Protein AF-A0A521FJA9-F1 (afdb_monomer_lite)

Organism: NCBI:txid1214077

pLDDT: mean 92.36, std 6.47, range [63.34, 98.56]

Sequence (151 aa):
MKNILELNAEDARSYFLKQESYSSIDLPYYFNFQNLLEEVSKILSGHRLSDFRQETPRDFEHVNYQLVSNKDGKYAWRPFQLINPAIYVSLINNITKEKNWNLIKNRFEEFQKESRIECHSLPVLSESEKRSDKSAQILNWWQRVEQRSIV

Radius of gyration: 18.09 Å; chains: 1; bounding box: 44×40×54 Å

Secondary structure (DSSP, 8-state):
--BGGGS-HHHHHHHHTSHHHH--S---TT---HHHHHHHHHHTTTS-GGGG-SS-GGGSTT-SEEEEEESSSSS-EEEEEEPPHHHHHHHHHHHTSHHHHHHHHHHHHHHTT-TT-----SPBPPSSTTS-HHHHHHHHHIIIIIHHHH-

Foldseek 3Di:
DDFLLPDALVVNLVVCLAPCNQDVDPDPPPDDCNVVLVVLLVVCVVHAPVVVDPDDCVVDPCQWPWDWDDDDPDPDIDIDTGHNSNVSNNVSVVCSDRVNSVVVSVVVVVVVVPVVDDDLQTQDDDPDPVDHSVRVSVVSCCVVPVVVVVD

Structure (mmCIF, N/CA/C/O backbone):
data_AF-A0A521FJA9-F1
#
_entry.id   AF-A0A521FJA9-F1
#
loop_
_atom_site.group_PDB
_atom_site.id
_atom_site.type_symbol
_atom_site.label_atom_id
_atom_site.label_alt_id
_atom_site.label_comp_id
_atom_site.label_asym_id
_atom_site.label_entity_id
_atom_site.label_seq_id
_atom_site.pdbx_PDB_ins_code
_atom_site.Cartn_x
_atom_site.Cartn_y
_atom_site.Cartn_z
_atom_site.occupancy
_atom_site.B_iso_or_equiv
_atom_site.auth_seq_id
_atom_site.auth_comp_id
_atom_site.auth_asym_id
_atom_site.auth_atom_id
_atom_site.pdbx_PDB_model_num
ATOM 1 N N . MET A 1 1 ? -6.891 8.332 15.920 1.00 81.31 1 MET A N 1
ATOM 2 C CA . MET A 1 1 ? -5.951 7.748 14.955 1.00 81.31 1 MET A CA 1
ATOM 3 C C . MET A 1 1 ? -6.559 7.909 13.592 1.00 81.31 1 MET A C 1
ATOM 5 O O . MET A 1 1 ? -7.535 7.229 13.286 1.00 81.31 1 MET A O 1
ATOM 9 N N . LYS A 1 2 ? -6.004 8.852 12.838 1.00 89.75 2 LYS A N 1
ATOM 10 C CA . LYS A 1 2 ? -6.348 9.067 11.439 1.00 89.75 2 LYS A CA 1
ATOM 11 C C . LYS A 1 2 ? -6.062 7.807 10.618 1.00 89.75 2 LYS A C 1
ATOM 13 O O . LYS A 1 2 ? -4.992 7.212 10.754 1.00 89.75 2 LYS A O 1
ATOM 18 N N . ASN A 1 3 ? -7.003 7.395 9.776 1.00 94.19 3 ASN A N 1
ATOM 19 C CA . ASN A 1 3 ? -6.835 6.245 8.884 1.00 94.19 3 ASN A CA 1
ATOM 20 C C . ASN A 1 3 ? -6.828 6.653 7.403 1.00 94.19 3 ASN A C 1
ATOM 22 O O . ASN A 1 3 ? -7.137 7.790 7.049 1.00 94.19 3 ASN A O 1
ATOM 26 N N . ILE A 1 4 ? -6.473 5.706 6.534 1.00 96.19 4 ILE A N 1
ATOM 27 C CA . ILE A 1 4 ? -6.305 5.939 5.096 1.00 96.19 4 ILE A CA 1
ATOM 28 C C . ILE A 1 4 ? -7.538 6.538 4.405 1.00 96.19 4 ILE A C 1
ATOM 30 O O . ILE A 1 4 ? -7.383 7.326 3.478 1.00 96.19 4 ILE A O 1
ATOM 34 N N . LEU A 1 5 ? -8.756 6.222 4.858 1.00 96.38 5 LEU A N 1
ATOM 35 C CA . LEU A 1 5 ? -10.000 6.695 4.237 1.00 96.38 5 LEU A CA 1
ATOM 36 C C . LEU A 1 5 ? -10.257 8.190 4.477 1.00 96.38 5 LEU A C 1
ATOM 38 O O . LEU A 1 5 ? -11.033 8.801 3.746 1.00 96.38 5 LEU A O 1
ATOM 42 N N . GLU A 1 6 ? -9.584 8.788 5.462 1.00 95.75 6 GLU A N 1
ATOM 43 C CA . GLU A 1 6 ? -9.655 10.224 5.756 1.00 95.75 6 GLU A CA 1
ATOM 44 C C . GLU A 1 6 ? -8.787 11.066 4.803 1.00 95.75 6 GLU A C 1
ATOM 46 O O . GLU A 1 6 ? -8.772 12.294 4.893 1.00 95.75 6 GLU A O 1
ATOM 51 N N . LEU A 1 7 ? -8.033 10.427 3.903 1.00 96.81 7 LEU A N 1
ATOM 52 C CA . LEU A 1 7 ? -7.209 11.104 2.907 1.00 96.81 7 LEU A CA 1
ATOM 53 C C . LEU A 1 7 ? -7.988 11.386 1.619 1.00 96.81 7 LEU A C 1
ATOM 55 O O . LEU A 1 7 ? -8.853 10.613 1.186 1.00 96.81 7 LEU A O 1
ATOM 59 N N . ASN A 1 8 ? -7.638 12.490 0.957 1.00 97.62 8 ASN A N 1
ATOM 60 C CA . ASN A 1 8 ? -8.023 12.691 -0.436 1.00 97.62 8 ASN A CA 1
ATOM 61 C C . ASN A 1 8 ? -7.237 11.721 -1.345 1.00 97.62 8 ASN A C 1
ATOM 63 O O . ASN A 1 8 ? -6.354 10.988 -0.898 1.00 97.62 8 ASN A O 1
ATOM 67 N N . ALA A 1 9 ? -7.591 11.681 -2.627 1.00 98.06 9 ALA A N 1
ATOM 68 C CA . ALA A 1 9 ? -7.011 10.721 -3.559 1.00 98.06 9 ALA A CA 1
ATOM 69 C C . ALA A 1 9 ? -5.493 10.918 -3.761 1.00 98.06 9 ALA A C 1
ATOM 71 O O . ALA A 1 9 ? -4.759 9.939 -3.889 1.00 98.06 9 ALA A O 1
ATOM 72 N N . GLU A 1 10 ? -5.013 12.162 -3.749 1.00 97.69 10 GLU A N 1
ATOM 73 C CA . GLU A 1 10 ? -3.594 12.492 -3.904 1.00 97.69 10 GLU A CA 1
ATOM 74 C C . GLU A 1 10 ? -2.783 12.106 -2.660 1.00 97.69 10 GLU A C 1
ATOM 76 O O . GLU A 1 10 ? -1.762 11.426 -2.769 1.00 97.69 10 GLU A O 1
ATOM 81 N N . ASP A 1 11 ? -3.283 12.432 -1.471 1.00 97.50 11 ASP A N 1
ATOM 82 C CA . ASP A 1 11 ? -2.659 12.059 -0.201 1.00 97.50 11 ASP A CA 1
ATOM 83 C C . ASP A 1 11 ? -2.642 10.535 -0.009 1.00 97.50 11 ASP A C 1
ATOM 85 O O . ASP A 1 11 ? -1.642 9.971 0.440 1.00 97.50 11 ASP A O 1
ATOM 89 N N . ALA A 1 12 ? -3.716 9.838 -0.403 1.00 97.75 12 ALA A N 1
ATOM 90 C CA . ALA A 1 12 ? -3.769 8.376 -0.400 1.00 97.75 12 ALA A CA 1
ATOM 91 C C . ALA A 1 12 ? -2.733 7.770 -1.352 1.00 97.75 12 ALA A C 1
ATOM 93 O O . ALA A 1 12 ? -2.057 6.802 -1.003 1.00 97.75 12 ALA A O 1
ATOM 94 N N . ARG A 1 13 ? -2.556 8.365 -2.537 1.00 97.69 13 ARG A N 1
ATOM 95 C CA . ARG A 1 13 ? -1.531 7.947 -3.499 1.00 97.69 13 ARG A CA 1
ATOM 96 C C . ARG A 1 13 ? -0.135 8.080 -2.908 1.00 97.69 13 ARG A C 1
ATOM 98 O O . ARG A 1 13 ? 0.629 7.117 -2.943 1.00 97.69 13 ARG A O 1
ATOM 105 N N . SER A 1 14 ? 0.170 9.241 -2.340 1.00 97.00 14 SER A N 1
ATOM 106 C CA . SER A 1 14 ? 1.444 9.502 -1.668 1.00 97.00 14 SER A CA 1
ATOM 107 C C . SER A 1 14 ? 1.670 8.535 -0.506 1.00 97.00 14 SER A C 1
ATOM 109 O O . SER A 1 14 ? 2.773 8.020 -0.341 1.00 97.00 14 SER A O 1
ATOM 111 N N . TYR A 1 15 ? 0.617 8.202 0.249 1.00 96.50 15 TYR A N 1
ATOM 112 C CA . TYR A 1 15 ? 0.700 7.218 1.323 1.00 96.50 15 TYR A CA 1
ATOM 113 C C . TYR A 1 15 ? 1.095 5.824 0.819 1.00 96.50 15 TYR A C 1
ATOM 115 O O . TYR A 1 15 ? 2.024 5.211 1.348 1.00 96.50 15 TYR A O 1
ATOM 123 N N . PHE A 1 16 ? 0.411 5.317 -0.209 1.00 97.25 16 PHE A N 1
ATOM 124 C CA . PHE A 1 16 ? 0.679 3.982 -0.747 1.00 97.25 16 PHE A CA 1
ATOM 125 C C . PHE A 1 16 ? 2.019 3.882 -1.492 1.00 97.25 16 PHE A C 1
ATOM 127 O O . PHE A 1 16 ? 2.574 2.791 -1.585 1.00 97.25 16 PHE A O 1
ATOM 134 N N . 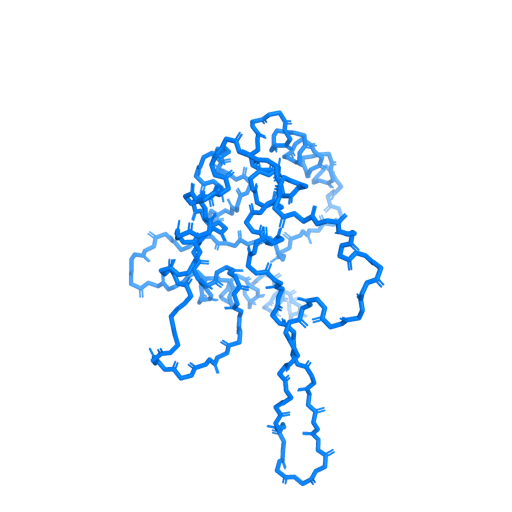LEU A 1 17 ? 2.565 4.989 -2.002 1.00 97.19 17 LEU A N 1
ATOM 135 C CA . LEU A 1 17 ? 3.871 5.005 -2.677 1.00 97.19 17 LEU A CA 1
ATOM 136 C C . LEU A 1 17 ? 5.076 5.055 -1.727 1.00 97.19 17 LEU A C 1
ATOM 138 O O . LEU A 1 17 ? 6.207 4.975 -2.199 1.00 97.19 17 LEU A O 1
ATOM 142 N N . LYS A 1 18 ? 4.857 5.142 -0.411 1.00 96.00 18 LYS A N 1
ATOM 143 C CA . LYS A 1 18 ? 5.920 4.939 0.578 1.00 96.00 18 LYS A CA 1
ATOM 144 C C . LYS A 1 18 ? 6.453 3.506 0.515 1.00 96.00 18 LYS A C 1
ATOM 146 O O . LYS A 1 18 ? 5.669 2.556 0.444 1.00 96.00 18 LYS A O 1
ATOM 151 N N . GLN A 1 19 ? 7.770 3.329 0.608 1.00 95.25 19 GLN A N 1
ATOM 152 C CA . GLN A 1 19 ? 8.387 1.997 0.651 1.00 95.25 19 GLN A CA 1
ATOM 153 C C . GLN A 1 19 ? 7.821 1.109 1.775 1.00 95.25 19 GLN A C 1
ATOM 155 O O . GLN A 1 19 ? 7.668 -0.097 1.585 1.00 95.25 19 GLN A O 1
ATOM 160 N N . GLU A 1 20 ? 7.451 1.703 2.914 1.00 93.12 20 GLU A N 1
ATOM 161 C CA . GLU A 1 20 ? 6.884 1.002 4.070 1.00 93.12 20 GLU A CA 1
ATOM 162 C C . GLU A 1 20 ? 5.474 0.464 3.781 1.00 93.12 20 GLU A C 1
ATOM 164 O O . GLU A 1 20 ? 5.043 -0.508 4.401 1.00 93.12 20 GLU A O 1
ATOM 169 N N . SER A 1 21 ? 4.765 1.070 2.822 1.00 94.88 21 SER A N 1
ATOM 170 C CA . SER A 1 21 ? 3.476 0.586 2.315 1.00 94.88 21 SER A CA 1
ATOM 171 C C . SER A 1 21 ? 3.657 -0.520 1.271 1.00 94.88 21 SER A C 1
ATOM 173 O O . SER A 1 21 ? 2.824 -1.420 1.181 1.00 94.88 21 SER A O 1
ATOM 175 N N . TYR A 1 22 ? 4.744 -0.472 0.494 1.00 96.06 22 TYR A N 1
ATOM 176 C CA . TYR A 1 22 ? 5.052 -1.460 -0.544 1.00 96.06 22 TYR A CA 1
ATOM 177 C C . TYR A 1 22 ? 5.509 -2.809 0.023 1.00 96.06 22 TYR A C 1
ATOM 179 O O . TYR A 1 22 ? 5.112 -3.859 -0.483 1.00 96.06 22 TYR A O 1
ATOM 187 N N . SER A 1 23 ? 6.332 -2.799 1.075 1.00 92.81 23 SER A N 1
ATOM 188 C CA . SER A 1 23 ? 6.833 -4.018 1.710 1.00 92.81 23 SER A CA 1
ATOM 189 C C . SER A 1 23 ? 6.826 -3.900 3.228 1.00 92.81 23 SER A C 1
ATOM 191 O O . SER A 1 23 ? 7.458 -3.017 3.800 1.00 92.81 23 SER A O 1
ATOM 193 N N . SER A 1 24 ? 6.188 -4.869 3.885 1.00 87.62 24 SER A N 1
ATOM 194 C CA . SER A 1 24 ? 6.229 -5.041 5.342 1.00 87.62 24 SER A CA 1
ATOM 195 C C . SER A 1 24 ? 7.341 -5.984 5.818 1.00 87.62 24 SER A C 1
ATOM 197 O O . SER A 1 24 ? 7.485 -6.190 7.027 1.00 87.62 24 SER A O 1
ATOM 199 N N . ILE A 1 25 ? 8.107 -6.568 4.886 1.00 89.62 25 ILE A N 1
ATOM 200 C CA . ILE A 1 25 ? 9.226 -7.466 5.184 1.00 89.62 25 ILE A CA 1
ATOM 201 C C . ILE A 1 25 ? 10.344 -6.655 5.838 1.00 89.62 25 ILE A C 1
ATOM 203 O O . ILE A 1 25 ? 10.805 -5.665 5.271 1.00 89.62 25 ILE A O 1
ATOM 207 N N . ASP A 1 26 ? 10.804 -7.108 7.004 1.00 86.38 26 ASP A N 1
ATOM 208 C CA . ASP A 1 26 ? 11.955 -6.521 7.686 1.00 86.38 26 ASP A CA 1
ATOM 209 C C . ASP A 1 26 ? 13.242 -6.928 6.948 1.00 86.38 26 ASP A C 1
ATOM 211 O O . ASP A 1 26 ? 13.803 -8.006 7.155 1.00 86.38 26 ASP A O 1
ATOM 215 N N . LEU A 1 27 ? 13.663 -6.070 6.018 1.00 88.44 27 LEU A N 1
ATOM 216 C CA . LEU A 1 27 ? 14.879 -6.226 5.226 1.00 88.44 27 LEU A CA 1
ATOM 217 C C . LEU A 1 27 ? 16.046 -5.441 5.850 1.00 88.44 27 LEU A C 1
ATOM 219 O O . LEU A 1 27 ? 15.825 -4.475 6.584 1.00 88.44 27 LEU A O 1
ATOM 223 N N . PRO A 1 28 ? 17.302 -5.820 5.552 1.00 90.94 28 PRO A N 1
ATOM 224 C CA . PRO A 1 28 ? 18.465 -5.021 5.922 1.00 90.94 28 PRO A CA 1
ATOM 225 C C . PRO A 1 28 ? 18.357 -3.558 5.464 1.00 90.94 28 PRO A C 1
ATOM 227 O O . PRO A 1 28 ? 17.837 -3.284 4.387 1.00 90.94 28 PRO A O 1
ATOM 230 N N . TYR A 1 29 ? 18.925 -2.628 6.238 1.00 89.38 29 TYR A N 1
ATOM 231 C CA . TYR A 1 29 ? 18.783 -1.173 6.038 1.00 89.38 29 TYR A CA 1
ATOM 232 C C . TYR A 1 29 ? 19.269 -0.643 4.677 1.00 89.38 29 TYR A C 1
ATOM 234 O O . TYR A 1 29 ? 18.949 0.481 4.304 1.00 89.38 29 TYR A O 1
ATOM 242 N N . TYR A 1 30 ? 20.078 -1.419 3.952 1.00 92.56 30 TYR A N 1
ATOM 243 C CA . TYR A 1 30 ? 20.551 -1.064 2.615 1.00 92.56 30 TYR A CA 1
ATOM 244 C C . TYR A 1 30 ? 19.524 -1.365 1.512 1.00 92.56 30 TYR A C 1
ATOM 246 O O . TYR A 1 30 ? 19.709 -0.925 0.380 1.00 92.56 30 TYR A O 1
ATOM 254 N N . PHE A 1 31 ? 18.448 -2.097 1.814 1.00 92.12 31 PHE A N 1
ATOM 255 C CA . PHE A 1 31 ? 17.300 -2.193 0.920 1.00 92.12 31 PHE A CA 1
ATOM 256 C C . PHE A 1 31 ? 16.437 -0.946 1.075 1.00 92.12 31 PHE A C 1
ATOM 258 O O . PHE A 1 31 ? 15.921 -0.663 2.152 1.00 92.12 31 PHE A O 1
ATOM 265 N N . ASN A 1 32 ? 16.262 -0.225 -0.027 1.00 93.50 32 ASN A N 1
ATOM 266 C CA . ASN A 1 32 ? 15.392 0.937 -0.102 1.00 93.50 32 ASN A CA 1
ATOM 267 C C . ASN A 1 32 ? 14.603 0.867 -1.414 1.00 93.50 32 ASN A C 1
ATOM 269 O O . ASN A 1 32 ? 15.184 0.918 -2.499 1.00 93.50 32 ASN A O 1
ATOM 273 N N . PHE A 1 33 ? 13.280 0.725 -1.313 1.00 96.81 33 PHE A N 1
ATOM 274 C CA . PHE A 1 33 ? 12.400 0.656 -2.485 1.00 96.81 33 PHE A CA 1
ATOM 275 C C . PHE A 1 33 ? 11.884 2.023 -2.927 1.00 96.81 33 PHE A C 1
ATOM 277 O O . PHE A 1 33 ? 11.267 2.114 -3.984 1.00 96.81 33 PHE A O 1
ATOM 284 N N . GLN A 1 34 ? 12.131 3.080 -2.156 1.00 97.00 34 GLN A N 1
ATOM 285 C CA . GLN A 1 34 ? 11.572 4.403 -2.408 1.00 97.00 34 GLN A CA 1
ATOM 286 C C . GLN A 1 34 ? 12.005 4.935 -3.779 1.00 97.00 34 GLN A C 1
ATOM 288 O O . GLN A 1 34 ? 11.153 5.258 -4.604 1.00 97.00 34 GLN A O 1
ATOM 293 N N . ASN A 1 35 ? 13.309 4.894 -4.074 1.00 96.44 35 ASN A N 1
ATOM 294 C CA . ASN A 1 35 ? 13.846 5.334 -5.367 1.00 96.44 35 ASN A CA 1
ATOM 295 C C . ASN A 1 35 ? 13.240 4.537 -6.535 1.00 96.44 35 ASN A C 1
ATOM 297 O O . ASN A 1 35 ? 12.848 5.109 -7.548 1.00 96.44 35 ASN A O 1
ATOM 301 N N . LEU A 1 36 ? 13.106 3.215 -6.374 1.00 97.44 36 LEU A N 1
ATOM 302 C CA . LEU A 1 36 ? 12.507 2.343 -7.386 1.00 97.44 36 LEU A CA 1
ATOM 303 C C . LEU A 1 36 ? 11.040 2.713 -7.648 1.00 97.44 36 LEU A C 1
ATOM 305 O O . LEU A 1 36 ? 10.619 2.804 -8.800 1.00 97.44 36 LEU A O 1
ATOM 309 N N . LEU A 1 37 ? 10.252 2.925 -6.593 1.00 98.19 37 LEU A N 1
ATOM 310 C CA . LEU A 1 37 ? 8.840 3.291 -6.711 1.00 98.19 37 LEU A CA 1
ATOM 311 C C . LEU A 1 37 ? 8.664 4.664 -7.364 1.00 98.19 37 LEU A C 1
ATOM 313 O O . LEU A 1 37 ? 7.757 4.835 -8.179 1.00 98.19 37 LEU A O 1
ATOM 317 N N . GLU A 1 38 ? 9.536 5.622 -7.053 1.00 97.88 38 GLU A N 1
ATOM 318 C CA . GLU A 1 38 ? 9.536 6.956 -7.656 1.00 97.88 38 GLU A CA 1
ATOM 319 C C . GLU A 1 38 ? 9.861 6.911 -9.150 1.00 97.88 38 GLU A C 1
ATOM 321 O O . GLU A 1 38 ? 9.129 7.494 -9.956 1.00 97.88 38 GLU A O 1
ATOM 326 N N . GLU A 1 39 ? 10.898 6.170 -9.543 1.00 97.88 39 GLU A N 1
ATOM 327 C CA . GLU A 1 39 ? 11.262 5.986 -10.950 1.00 97.88 39 GLU A CA 1
ATOM 328 C C . GLU A 1 39 ? 10.145 5.294 -11.736 1.00 97.88 39 GLU A C 1
ATOM 330 O O . GLU A 1 39 ? 9.730 5.776 -12.793 1.00 97.88 39 GLU A O 1
ATOM 335 N N . VAL A 1 40 ? 9.587 4.211 -11.192 1.00 97.88 40 VAL A N 1
ATOM 336 C CA . VAL A 1 40 ? 8.471 3.489 -11.816 1.00 97.88 40 VAL A CA 1
ATOM 337 C C . VAL A 1 40 ? 7.223 4.372 -11.903 1.00 97.88 40 VAL A C 1
ATOM 339 O O . VAL A 1 40 ? 6.557 4.397 -12.939 1.00 97.88 40 VAL A O 1
ATOM 342 N N . SER A 1 41 ? 6.915 5.148 -10.859 1.00 97.31 41 SER A N 1
ATOM 343 C CA . SER A 1 41 ? 5.822 6.130 -10.861 1.00 97.31 41 SER A CA 1
ATOM 344 C C . SER A 1 41 ? 6.018 7.197 -11.932 1.00 97.31 41 SER A C 1
ATOM 346 O O . SER A 1 41 ? 5.051 7.579 -12.592 1.00 97.31 41 SER A O 1
ATOM 348 N N . LYS A 1 42 ? 7.252 7.666 -12.133 1.00 97.00 42 LYS A N 1
ATOM 349 C CA . LYS A 1 42 ? 7.578 8.639 -13.175 1.00 97.00 42 LYS A CA 1
ATOM 350 C C . LYS A 1 42 ? 7.382 8.051 -14.572 1.00 97.00 42 LYS A C 1
ATOM 352 O O . LYS A 1 42 ? 6.758 8.704 -15.403 1.00 97.00 42 LYS A O 1
ATOM 357 N N . ILE A 1 43 ? 7.853 6.827 -14.814 1.00 96.81 43 ILE A N 1
ATOM 358 C CA . ILE A 1 43 ? 7.703 6.129 -16.104 1.00 96.81 43 ILE A CA 1
ATOM 359 C C . ILE A 1 43 ? 6.224 5.868 -16.422 1.00 96.81 43 ILE A C 1
ATOM 361 O O . ILE A 1 43 ? 5.774 6.119 -17.536 1.00 96.81 43 ILE A O 1
ATOM 365 N N . LEU A 1 44 ? 5.448 5.409 -15.437 1.00 95.94 44 LEU A N 1
ATOM 366 C CA . LEU A 1 44 ? 4.019 5.122 -15.603 1.00 95.94 44 LEU A CA 1
ATOM 367 C C . LEU A 1 44 ? 3.134 6.378 -15.604 1.00 95.94 44 LEU A C 1
ATOM 369 O O . LEU A 1 44 ? 1.924 6.273 -15.813 1.00 95.94 44 LEU A O 1
ATOM 373 N N . SER A 1 45 ? 3.694 7.565 -15.369 1.00 93.50 45 SER A N 1
ATOM 374 C CA . SER A 1 45 ? 2.928 8.809 -15.388 1.00 93.50 45 SER A CA 1
ATOM 375 C C . SER A 1 45 ? 2.348 9.052 -16.781 1.00 93.50 45 SER A C 1
ATOM 377 O O . SER A 1 45 ? 3.077 9.096 -17.770 1.00 93.50 45 SER A O 1
ATOM 379 N N . GLY A 1 46 ? 1.021 9.171 -16.871 1.00 90.19 46 GLY A N 1
ATOM 380 C CA . GLY A 1 46 ? 0.308 9.378 -18.138 1.00 90.19 46 GLY A CA 1
ATOM 381 C C . GLY A 1 46 ? 0.178 8.142 -19.036 1.00 90.19 46 GLY A C 1
ATOM 382 O O . GLY A 1 46 ? -0.489 8.225 -20.063 1.00 90.19 46 GLY A O 1
ATOM 383 N N . HIS A 1 47 ? 0.737 6.998 -18.641 1.00 94.06 47 HIS A N 1
ATOM 384 C CA . HIS A 1 47 ? 0.737 5.769 -19.433 1.00 94.06 47 HIS A CA 1
ATOM 385 C C . HIS A 1 47 ? -0.027 4.648 -18.719 1.00 94.06 47 HIS A C 1
ATOM 387 O O . HIS A 1 47 ? -0.260 4.676 -17.507 1.00 94.06 47 HIS A O 1
ATOM 393 N N . ARG A 1 48 ? -0.444 3.634 -19.473 1.00 92.25 48 ARG A N 1
ATOM 394 C CA . ARG A 1 48 ? -1.007 2.396 -18.930 1.00 92.25 48 ARG A CA 1
ATOM 395 C C . ARG A 1 48 ? 0.101 1.361 -18.808 1.00 92.25 48 ARG A C 1
ATOM 397 O O . ARG A 1 48 ? 1.003 1.298 -19.631 1.00 92.25 48 ARG A O 1
ATOM 404 N N . LEU A 1 49 ? -0.024 0.454 -17.841 1.00 93.12 49 LEU A N 1
ATOM 405 C CA . LEU A 1 49 ? 0.884 -0.693 -17.739 1.00 93.12 49 LEU A CA 1
ATOM 406 C C . LEU A 1 49 ? 0.903 -1.547 -19.022 1.00 93.12 49 LEU A C 1
ATOM 408 O O . LEU A 1 49 ? 1.922 -2.146 -19.349 1.00 93.12 49 LEU A O 1
ATOM 412 N N . SER A 1 50 ? -0.217 -1.597 -19.755 1.00 93.75 50 SER A N 1
ATOM 413 C CA . SER A 1 50 ? -0.314 -2.278 -21.052 1.00 93.75 50 SER A CA 1
ATOM 414 C C . SER A 1 50 ? 0.653 -1.732 -22.099 1.00 93.75 50 SER A C 1
ATOM 416 O O . SER A 1 50 ? 1.007 -2.465 -23.011 1.00 93.75 50 SER A O 1
ATOM 418 N N . ASP A 1 51 ? 1.087 -0.481 -21.962 1.00 94.25 51 ASP A N 1
ATOM 419 C CA . ASP A 1 51 ? 1.943 0.186 -22.943 1.00 94.25 51 ASP A CA 1
ATOM 420 C C . ASP A 1 51 ? 3.402 -0.302 -22.834 1.00 94.25 51 ASP A C 1
ATOM 422 O O . ASP A 1 51 ? 4.197 -0.104 -23.747 1.00 94.25 51 ASP A O 1
ATOM 426 N N . PHE A 1 52 ? 3.745 -0.991 -21.737 1.00 92.50 52 PHE A N 1
ATOM 427 C CA . PHE A 1 52 ? 5.091 -1.487 -21.425 1.00 92.50 52 PHE A CA 1
ATOM 428 C C . PHE A 1 52 ? 5.205 -3.015 -21.467 1.00 92.50 52 PHE A C 1
ATOM 430 O O . PHE A 1 52 ? 6.175 -3.577 -20.960 1.00 92.50 52 PHE A O 1
ATOM 437 N N . ARG A 1 53 ? 4.211 -3.715 -22.023 1.00 88.38 53 ARG A N 1
ATOM 438 C CA . ARG A 1 53 ? 4.196 -5.182 -22.075 1.00 88.38 53 ARG A CA 1
ATOM 439 C C . ARG A 1 53 ? 3.703 -5.677 -23.429 1.00 88.38 53 ARG A C 1
ATOM 441 O O . ARG A 1 53 ? 2.775 -5.109 -23.993 1.00 88.38 53 ARG A O 1
ATOM 448 N N . GLN A 1 54 ? 4.297 -6.760 -23.920 1.00 89.25 54 GLN A N 1
ATOM 449 C CA . GLN A 1 54 ? 3.807 -7.460 -25.113 1.00 89.25 54 GLN A CA 1
ATOM 450 C C . GLN A 1 54 ? 2.746 -8.501 -24.743 1.00 89.25 54 GLN A C 1
ATOM 452 O O . GLN A 1 54 ? 1.717 -8.611 -25.402 1.00 89.25 54 GLN A O 1
ATOM 457 N N . GLU A 1 55 ? 2.968 -9.207 -23.636 1.00 92.19 55 GLU A N 1
ATOM 458 C CA . GLU A 1 55 ? 2.093 -10.264 -23.137 1.00 92.19 55 GLU A CA 1
ATOM 459 C C . GLU A 1 55 ? 1.477 -9.872 -21.785 1.00 92.19 55 GLU A C 1
ATOM 461 O O . GLU A 1 55 ? 1.898 -8.910 -21.127 1.00 92.19 55 GLU A O 1
ATOM 466 N N . THR A 1 56 ? 0.424 -10.573 -21.364 1.00 92.62 56 THR A N 1
ATOM 467 C CA . THR A 1 56 ? -0.270 -10.241 -20.117 1.00 92.62 56 THR A CA 1
ATOM 468 C C . THR A 1 56 ? 0.405 -10.945 -18.934 1.00 92.62 56 TH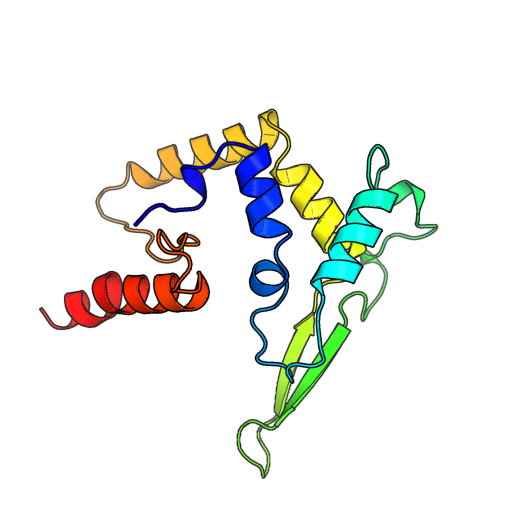R A C 1
ATOM 470 O O . THR A 1 56 ? 0.506 -12.163 -18.951 1.00 92.62 56 THR A O 1
ATOM 473 N N . PRO A 1 57 ? 0.788 -10.240 -17.845 1.00 92.88 57 PRO A N 1
ATOM 474 C CA . PRO A 1 57 ? 1.426 -10.841 -16.671 1.00 92.88 57 PRO A CA 1
ATOM 475 C C . PRO A 1 57 ? 0.627 -11.987 -16.043 1.00 92.88 57 PRO A C 1
ATOM 477 O O . PRO A 1 57 ? 1.198 -12.871 -15.429 1.00 92.88 57 PRO A O 1
ATOM 480 N N . ARG A 1 58 ? -0.699 -12.006 -16.213 1.00 92.12 58 ARG A N 1
ATOM 481 C CA . ARG A 1 58 ? -1.558 -13.111 -15.764 1.00 92.12 58 ARG A CA 1
ATOM 482 C C . ARG A 1 58 ? -1.151 -14.468 -16.356 1.00 92.12 58 ARG A C 1
ATOM 484 O O . ARG A 1 58 ? -1.422 -15.483 -15.726 1.00 92.12 58 ARG A O 1
ATOM 491 N N . ASP A 1 59 ? -0.533 -14.466 -17.531 1.00 94.75 59 ASP A N 1
ATOM 492 C CA . ASP A 1 59 ? -0.177 -15.672 -18.277 1.00 94.75 59 ASP A CA 1
ATOM 493 C C . ASP A 1 59 ? 1.204 -16.222 -17.872 1.00 94.75 59 ASP A C 1
ATOM 495 O O . ASP A 1 59 ? 1.644 -17.235 -18.407 1.00 94.75 59 ASP A O 1
ATOM 499 N N . PHE A 1 60 ? 1.880 -15.581 -16.907 1.00 93.94 60 PHE A N 1
ATOM 500 C CA . PHE A 1 60 ? 3.206 -15.968 -16.432 1.00 93.94 60 PHE A CA 1
ATOM 501 C C . PHE A 1 60 ? 3.200 -16.338 -14.955 1.00 93.94 60 PHE A C 1
ATOM 503 O O . PHE A 1 60 ? 2.588 -15.677 -14.111 1.00 93.94 60 PHE A O 1
ATOM 510 N N . GLU A 1 61 ? 3.979 -17.361 -14.626 1.00 91.00 61 GLU A N 1
ATOM 511 C CA . GLU A 1 61 ? 4.369 -17.638 -13.250 1.00 91.00 61 GLU A CA 1
ATOM 512 C C . GLU A 1 61 ? 5.478 -16.670 -12.803 1.00 91.00 61 GLU A C 1
ATOM 514 O O . GLU A 1 61 ? 6.185 -16.078 -13.617 1.00 91.00 61 GLU A O 1
ATOM 519 N N . HIS A 1 62 ? 5.631 -16.490 -11.489 1.00 90.69 62 HIS A N 1
ATOM 520 C CA . HIS A 1 62 ? 6.719 -15.697 -10.890 1.00 90.69 62 HIS A CA 1
ATOM 521 C C . HIS A 1 62 ? 6.791 -14.212 -11.303 1.00 90.69 62 HIS A C 1
ATOM 523 O O . HIS A 1 62 ? 7.842 -13.586 -11.196 1.00 90.69 62 HIS A O 1
ATOM 529 N N . VAL A 1 63 ? 5.664 -13.606 -11.697 1.00 94.75 63 VAL A N 1
ATOM 530 C CA . VAL A 1 63 ? 5.568 -12.145 -11.909 1.00 94.75 63 VAL A CA 1
ATOM 531 C C . VAL A 1 63 ? 5.948 -11.360 -10.653 1.00 94.75 63 VAL A C 1
ATOM 533 O O . VAL A 1 63 ? 6.597 -10.316 -10.730 1.00 94.75 63 VAL A O 1
ATOM 536 N N . ASN A 1 64 ? 5.529 -11.869 -9.494 1.00 95.50 64 ASN A N 1
ATOM 537 C CA . ASN A 1 64 ? 5.948 -11.369 -8.194 1.00 95.50 64 ASN A CA 1
ATOM 538 C C . ASN A 1 64 ? 7.248 -12.057 -7.783 1.00 95.50 64 ASN A C 1
ATOM 540 O O . ASN A 1 64 ? 7.405 -13.267 -7.959 1.00 95.50 64 ASN A O 1
ATOM 544 N N . TYR A 1 65 ? 8.147 -11.297 -7.166 1.00 94.50 65 TYR A N 1
ATOM 545 C CA . TYR A 1 65 ? 9.399 -11.835 -6.659 1.00 94.50 65 TYR A CA 1
ATOM 546 C C . TYR A 1 65 ? 9.142 -12.677 -5.407 1.00 94.50 65 TYR A C 1
ATOM 548 O O . TYR A 1 65 ? 8.510 -12.208 -4.460 1.00 94.50 65 TYR A O 1
ATOM 556 N N . GLN A 1 66 ? 9.633 -13.916 -5.394 1.00 92.75 66 GLN A N 1
ATOM 557 C CA . GLN A 1 66 ? 9.511 -14.820 -4.253 1.00 92.75 66 GLN A CA 1
ATOM 558 C C . GLN A 1 66 ? 10.794 -14.793 -3.420 1.00 92.75 66 GLN A C 1
ATOM 560 O O . GLN A 1 66 ? 11.878 -15.078 -3.924 1.00 92.75 66 GLN A O 1
ATOM 565 N N . LEU A 1 67 ? 10.657 -14.489 -2.132 1.00 90.25 67 LEU A N 1
ATOM 566 C CA . LEU A 1 67 ? 11.732 -14.538 -1.148 1.00 90.25 67 LEU A CA 1
ATOM 567 C C . LEU A 1 67 ? 11.434 -15.662 -0.160 1.00 90.25 67 LEU A C 1
ATOM 569 O O . LEU A 1 67 ? 10.394 -15.652 0.489 1.00 90.25 67 LEU A O 1
ATOM 573 N N . VAL A 1 68 ? 12.343 -16.616 0.003 1.00 88.44 68 VAL A N 1
ATOM 574 C CA . VAL A 1 68 ? 12.182 -17.681 1.000 1.00 88.44 68 VAL A CA 1
ATOM 575 C C . VAL A 1 68 ? 13.018 -17.332 2.224 1.00 88.44 68 VAL A C 1
ATOM 577 O O . VAL A 1 68 ? 14.226 -17.143 2.118 1.00 88.44 68 VAL A O 1
ATOM 580 N N . SER A 1 69 ? 12.374 -17.236 3.386 1.00 85.06 69 SER A N 1
ATOM 581 C CA . SER A 1 69 ? 13.044 -16.928 4.651 1.00 85.06 69 SER A CA 1
ATOM 582 C C . SER A 1 69 ? 12.973 -18.105 5.617 1.00 85.06 69 SER A C 1
ATOM 584 O O . SER A 1 69 ? 11.968 -18.822 5.669 1.00 85.06 69 SER A O 1
ATOM 586 N N . ASN A 1 70 ? 14.046 -18.311 6.380 1.00 84.06 70 ASN A N 1
ATOM 587 C CA . ASN A 1 70 ? 14.099 -19.325 7.423 1.00 84.06 70 ASN A CA 1
ATOM 588 C C . ASN A 1 70 ? 13.451 -18.774 8.698 1.00 84.06 70 ASN A C 1
ATOM 590 O O . ASN A 1 70 ? 13.871 -17.741 9.213 1.00 84.06 70 ASN A O 1
ATOM 594 N N . LYS A 1 71 ? 12.426 -19.462 9.198 1.00 72.81 71 LYS A N 1
ATOM 595 C CA . LYS A 1 71 ? 11.701 -19.068 10.404 1.00 72.81 71 LYS A CA 1
ATOM 596 C C . LYS A 1 71 ? 12.443 -19.491 11.678 1.00 72.81 71 LYS A C 1
ATOM 598 O O . LYS A 1 71 ? 12.571 -18.671 12.573 1.00 72.81 71 LYS A O 1
ATOM 603 N N . ASP A 1 72 ? 12.948 -20.733 11.735 1.00 72.75 72 ASP A N 1
ATOM 604 C CA . ASP A 1 72 ? 13.424 -21.375 12.983 1.00 72.75 72 ASP A CA 1
ATOM 605 C C . ASP A 1 72 ? 14.686 -22.269 12.804 1.00 72.75 72 ASP A C 1
ATOM 607 O O . ASP A 1 72 ? 14.936 -23.208 13.560 1.00 72.75 72 ASP A O 1
ATOM 611 N N . GLY A 1 73 ? 15.497 -22.036 11.770 1.00 68.75 73 GLY A N 1
ATOM 612 C CA . GLY A 1 73 ? 16.842 -22.606 11.592 1.00 68.75 73 GLY A CA 1
ATOM 613 C C . GLY A 1 73 ? 16.934 -24.064 11.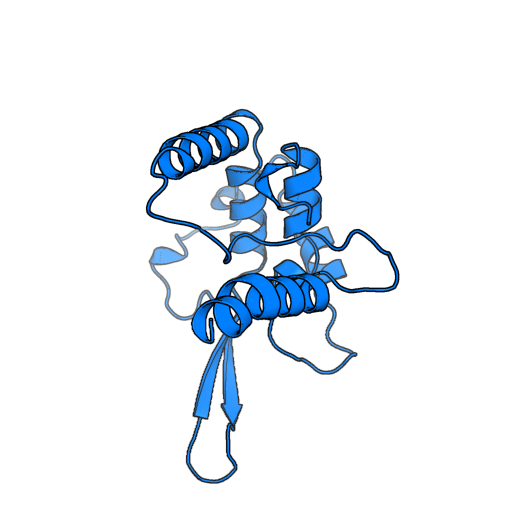118 1.00 68.75 73 GLY A C 1
ATOM 614 O O . GLY A 1 73 ? 17.924 -24.405 10.477 1.00 68.75 73 GLY A O 1
ATOM 615 N N . LYS A 1 74 ? 15.934 -24.924 11.373 1.00 69.19 74 LYS A N 1
ATOM 616 C CA . LYS A 1 74 ? 16.012 -26.366 11.036 1.00 69.19 74 LYS A CA 1
ATOM 617 C C . LYS A 1 74 ? 15.166 -26.815 9.841 1.00 69.19 74 LYS A C 1
ATOM 619 O O . LYS A 1 74 ? 15.724 -27.393 8.918 1.00 69.19 74 LYS A O 1
ATOM 624 N N . TYR A 1 75 ? 13.853 -26.565 9.838 1.00 71.81 75 TYR A N 1
ATOM 625 C CA . TYR A 1 75 ? 12.951 -27.082 8.783 1.00 71.81 75 TYR A CA 1
ATOM 626 C C . TYR A 1 75 ? 11.771 -26.158 8.436 1.00 71.81 75 TYR A C 1
ATOM 628 O O . TYR A 1 75 ? 10.892 -26.544 7.671 1.00 71.81 75 TYR A O 1
ATOM 636 N N . ALA A 1 76 ? 11.722 -24.945 8.993 1.00 77.50 76 ALA A N 1
ATOM 637 C CA . ALA A 1 76 ? 10.602 -24.031 8.796 1.00 77.50 76 ALA A CA 1
ATOM 638 C C . ALA A 1 76 ? 10.985 -22.919 7.812 1.00 77.50 76 ALA A C 1
ATOM 640 O O . ALA A 1 76 ? 11.665 -21.965 8.182 1.00 77.50 76 ALA A O 1
ATOM 641 N N . TRP A 1 77 ? 10.530 -23.037 6.566 1.00 83.25 77 TRP A N 1
ATOM 642 C CA . TRP A 1 77 ? 10.674 -22.003 5.542 1.00 83.25 77 TRP A CA 1
ATOM 643 C C . TRP A 1 77 ? 9.346 -21.276 5.347 1.00 83.25 77 TRP A C 1
ATOM 645 O O . TRP A 1 77 ? 8.295 -21.911 5.249 1.00 83.25 77 TRP A O 1
ATOM 655 N N . ARG A 1 78 ? 9.380 -19.943 5.281 1.00 84.38 78 ARG A N 1
ATOM 656 C CA . ARG A 1 78 ? 8.220 -19.118 4.936 1.00 84.38 78 ARG A CA 1
ATOM 657 C C . ARG A 1 78 ? 8.481 -18.415 3.602 1.00 84.38 78 ARG A C 1
ATOM 659 O O . ARG A 1 78 ? 9.458 -17.670 3.507 1.00 84.38 78 ARG A O 1
ATOM 666 N N . PRO A 1 79 ? 7.619 -18.615 2.592 1.00 89.25 79 PRO A N 1
ATOM 667 C CA . PRO A 1 79 ? 7.668 -17.813 1.385 1.00 89.25 79 PRO A CA 1
ATOM 668 C C . PRO A 1 79 ? 7.063 -16.433 1.665 1.00 89.25 79 PRO A C 1
ATOM 670 O O . PRO A 1 79 ? 5.953 -16.310 2.183 1.00 89.25 79 PRO A O 1
ATOM 673 N N . PHE A 1 80 ? 7.800 -15.398 1.299 1.00 90.75 80 PHE A N 1
ATOM 674 C CA . PHE A 1 80 ? 7.327 -14.037 1.134 1.00 90.75 80 PHE A CA 1
ATOM 675 C C . PHE A 1 80 ? 7.244 -13.718 -0.355 1.00 90.75 80 PHE A C 1
ATOM 677 O O . PHE A 1 80 ? 7.971 -14.291 -1.170 1.00 90.75 80 PHE A O 1
ATOM 684 N N . GLN A 1 81 ? 6.361 -12.792 -0.715 1.00 92.50 81 GLN A N 1
ATOM 685 C CA . GLN A 1 81 ? 6.259 -12.301 -2.080 1.00 92.50 81 GLN A CA 1
ATOM 686 C C . GLN A 1 81 ? 6.283 -10.781 -2.092 1.00 92.50 81 GLN A C 1
ATOM 688 O O . GLN A 1 81 ? 5.539 -10.142 -1.351 1.00 92.50 81 GLN A O 1
ATOM 693 N N . LEU A 1 82 ? 7.123 -10.223 -2.958 1.00 94.56 82 LEU A N 1
ATOM 694 C CA . LEU A 1 82 ? 7.103 -8.814 -3.318 1.00 94.56 82 LEU A CA 1
ATOM 695 C C . LEU A 1 82 ? 6.364 -8.685 -4.645 1.00 94.56 82 LEU A C 1
ATOM 697 O O . LEU A 1 82 ? 6.743 -9.297 -5.647 1.00 94.56 82 LEU A O 1
ATOM 701 N N . ILE A 1 83 ? 5.286 -7.908 -4.636 1.00 96.12 83 ILE A N 1
ATOM 702 C CA . ILE A 1 83 ? 4.536 -7.598 -5.850 1.00 96.12 83 ILE A CA 1
ATOM 703 C C . ILE A 1 83 ? 5.441 -6.880 -6.852 1.00 96.12 83 ILE A C 1
ATOM 705 O O . ILE A 1 83 ? 6.260 -6.060 -6.459 1.00 96.12 83 ILE A O 1
ATOM 709 N N . ASN A 1 84 ? 5.306 -7.161 -8.148 1.00 96.44 84 ASN A N 1
ATOM 710 C CA . ASN A 1 84 ? 6.071 -6.432 -9.160 1.00 96.44 84 ASN A CA 1
ATOM 711 C C . ASN A 1 84 ? 5.856 -4.901 -9.019 1.00 96.44 84 ASN A C 1
ATOM 713 O O . ASN A 1 84 ? 4.699 -4.464 -9.051 1.00 96.44 84 ASN A O 1
ATOM 717 N N . PRO A 1 85 ? 6.918 -4.074 -8.919 1.00 97.12 85 PRO A N 1
ATOM 718 C CA . PRO A 1 85 ? 6.792 -2.632 -8.698 1.00 97.12 85 PRO A CA 1
ATOM 719 C C . PRO A 1 85 ? 5.912 -1.918 -9.730 1.00 97.12 85 PRO A C 1
ATOM 721 O O . PRO A 1 85 ? 5.104 -1.066 -9.368 1.00 97.12 85 PRO A O 1
ATOM 724 N N . ALA A 1 86 ? 6.007 -2.287 -11.013 1.00 96.69 86 ALA A N 1
ATOM 725 C CA . ALA A 1 86 ? 5.204 -1.671 -12.069 1.00 96.69 86 ALA A CA 1
ATOM 726 C C . ALA A 1 86 ? 3.714 -2.011 -11.924 1.00 96.69 86 ALA A C 1
ATOM 728 O O . ALA A 1 86 ? 2.852 -1.154 -12.125 1.00 96.69 86 ALA A O 1
ATOM 729 N N . ILE A 1 87 ? 3.401 -3.241 -11.508 1.00 96.69 87 ILE A N 1
ATOM 730 C CA . ILE A 1 87 ? 2.024 -3.664 -11.225 1.00 96.69 87 ILE A CA 1
ATOM 731 C C . ILE A 1 87 ? 1.489 -2.937 -9.992 1.00 96.69 87 ILE A C 1
ATOM 733 O O . ILE A 1 87 ? 0.371 -2.425 -10.026 1.00 96.69 87 ILE A O 1
ATOM 737 N N . TYR A 1 88 ? 2.290 -2.851 -8.930 1.00 97.94 88 TYR A N 1
ATOM 738 C CA . TYR A 1 88 ? 1.931 -2.154 -7.699 1.00 97.94 88 TYR A CA 1
ATOM 739 C C . TYR A 1 88 ? 1.622 -0.676 -7.943 1.00 97.94 88 TYR A C 1
ATOM 741 O O . TYR A 1 88 ? 0.534 -0.203 -7.618 1.00 97.94 88 TYR A O 1
ATOM 749 N N . VAL A 1 89 ? 2.533 0.041 -8.602 1.00 98.12 89 VAL A N 1
ATOM 750 C CA . VAL A 1 89 ? 2.349 1.457 -8.936 1.00 98.12 89 VAL A CA 1
ATOM 751 C C . VAL A 1 89 ? 1.159 1.650 -9.878 1.00 98.12 89 VAL A C 1
ATOM 753 O O . VAL A 1 89 ? 0.357 2.563 -9.676 1.00 98.12 89 VAL A O 1
ATOM 756 N N . SER A 1 90 ? 0.980 0.773 -10.873 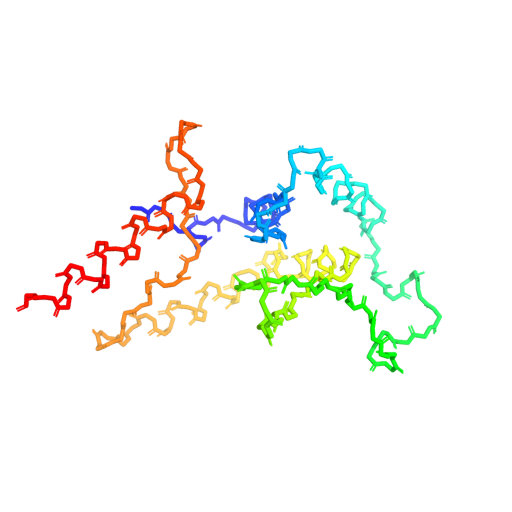1.00 97.06 90 SER A N 1
ATOM 757 C CA . SER A 1 90 ? -0.195 0.812 -11.752 1.00 97.06 90 SER A CA 1
ATOM 758 C C . SER A 1 90 ? -1.503 0.626 -10.978 1.00 97.06 90 SER A C 1
ATOM 760 O O . SER A 1 90 ? -2.502 1.268 -11.312 1.00 97.06 90 SER A O 1
ATOM 762 N N . LEU A 1 91 ? -1.524 -0.253 -9.971 1.00 97.19 91 LEU A N 1
ATOM 763 C CA . LEU A 1 91 ? -2.688 -0.466 -9.117 1.00 97.19 91 LEU A CA 1
ATOM 764 C C . LEU A 1 91 ? -2.976 0.779 -8.282 1.00 97.19 91 LEU A C 1
ATOM 766 O O . LEU A 1 91 ? -4.115 1.245 -8.300 1.00 97.19 91 LEU A O 1
ATOM 770 N N . ILE A 1 92 ? -1.958 1.344 -7.623 1.00 97.69 92 ILE A N 1
ATOM 771 C CA . ILE A 1 92 ? -2.089 2.579 -6.838 1.00 97.69 92 ILE A CA 1
ATOM 772 C C . ILE A 1 92 ? -2.673 3.685 -7.706 1.00 97.69 92 ILE A C 1
ATOM 774 O O . ILE A 1 92 ? -3.743 4.198 -7.396 1.00 97.69 92 ILE A O 1
ATOM 778 N N . ASN A 1 93 ? -2.033 3.982 -8.840 1.00 96.81 93 ASN A N 1
ATOM 779 C CA . ASN A 1 93 ? -2.488 5.020 -9.761 1.00 96.81 93 ASN A CA 1
ATOM 780 C C . ASN A 1 93 ? -3.944 4.814 -10.198 1.00 96.81 93 ASN A C 1
ATOM 782 O O . ASN A 1 93 ? -4.631 5.785 -10.498 1.00 96.81 93 ASN A O 1
ATOM 786 N N . ASN A 1 94 ? -4.425 3.568 -10.268 1.00 97.00 94 ASN A N 1
ATOM 787 C CA . ASN A 1 94 ? -5.813 3.282 -10.596 1.00 97.00 94 ASN A CA 1
ATOM 788 C C . ASN A 1 94 ? -6.761 3.488 -9.407 1.00 97.00 94 ASN A C 1
ATOM 790 O O . ASN A 1 94 ? -7.784 4.152 -9.577 1.00 97.00 94 ASN A O 1
ATOM 794 N N . ILE A 1 95 ? -6.463 2.932 -8.230 1.00 97.75 95 ILE A N 1
ATOM 795 C CA . ILE A 1 95 ? -7.354 3.034 -7.060 1.00 97.75 95 ILE A CA 1
ATOM 796 C C . ILE A 1 95 ? -7.419 4.463 -6.515 1.00 97.75 95 ILE A C 1
ATOM 798 O O . ILE A 1 95 ? -8.456 4.864 -5.997 1.00 97.75 95 ILE A O 1
ATOM 802 N N . THR A 1 96 ? -6.360 5.253 -6.703 1.00 97.88 96 THR A N 1
ATOM 803 C CA . THR A 1 96 ? -6.277 6.646 -6.253 1.00 97.88 96 THR A CA 1
ATOM 804 C C . THR A 1 96 ? -6.631 7.660 -7.343 1.00 97.88 96 THR A C 1
ATOM 806 O O . THR A 1 96 ? -6.294 8.834 -7.228 1.00 97.88 96 THR A O 1
ATOM 809 N N . LYS A 1 97 ? -7.321 7.254 -8.418 1.00 97.56 97 LYS A N 1
ATOM 810 C CA . LYS A 1 97 ? -8.056 8.225 -9.251 1.00 97.56 97 LYS A CA 1
ATOM 811 C C . LYS A 1 97 ? -9.222 8.749 -8.437 1.00 97.56 97 LYS A C 1
ATOM 813 O O . LYS A 1 97 ? -9.918 7.944 -7.832 1.00 97.56 97 LYS A O 1
ATOM 818 N N . GLU A 1 98 ? -9.507 10.045 -8.490 1.00 98.12 98 GLU A N 1
ATOM 819 C CA . GLU A 1 98 ? -10.544 10.674 -7.660 1.00 98.12 98 GLU A CA 1
ATOM 820 C C . GLU A 1 98 ? -11.884 9.915 -7.675 1.00 98.12 98 GLU A C 1
ATOM 822 O O . GLU A 1 98 ? -12.412 9.555 -6.625 1.00 98.12 98 GLU A O 1
ATOM 827 N N . LYS A 1 99 ? -12.377 9.553 -8.867 1.00 98.38 99 LYS A N 1
ATOM 828 C CA . LYS A 1 99 ? -13.591 8.737 -9.028 1.00 98.38 99 LYS A CA 1
ATOM 829 C C . LYS A 1 99 ? -13.501 7.375 -8.323 1.00 98.38 99 LYS A C 1
ATOM 831 O O . LYS A 1 99 ? -14.453 6.965 -7.666 1.00 98.38 99 LYS A O 1
ATOM 836 N N . ASN A 1 100 ? -12.384 6.6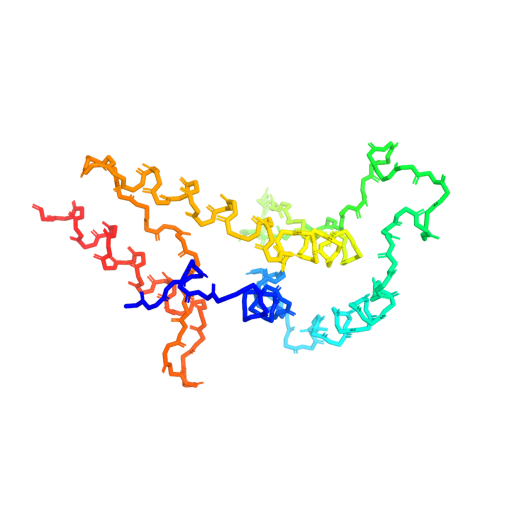67 -8.480 1.00 98.50 100 ASN A N 1
ATOM 837 C CA . ASN A 1 100 ? -12.195 5.326 -7.923 1.00 98.50 100 ASN A CA 1
ATOM 838 C C . ASN A 1 100 ? -11.967 5.378 -6.409 1.00 98.50 100 ASN A C 1
ATOM 840 O O . ASN A 1 100 ? -12.497 4.544 -5.682 1.00 98.50 100 ASN A O 1
ATOM 844 N N . TRP A 1 101 ? -11.247 6.389 -5.929 1.00 98.50 101 TRP A N 1
ATOM 845 C CA . TRP A 1 101 ? -11.011 6.596 -4.509 1.00 98.50 101 TRP A CA 1
ATOM 846 C C . TRP A 1 101 ? -12.304 6.947 -3.777 1.00 98.50 101 TRP A C 1
ATOM 848 O O . TRP A 1 101 ? -12.611 6.356 -2.746 1.00 98.50 101 TRP A O 1
ATOM 858 N N . ASN A 1 102 ? -13.119 7.839 -4.347 1.00 98.44 102 ASN A N 1
ATOM 859 C CA . ASN A 1 102 ? -14.444 8.142 -3.810 1.00 98.44 102 ASN A CA 1
ATOM 860 C C . ASN A 1 102 ? -15.361 6.911 -3.838 1.00 98.44 102 ASN A C 1
ATOM 862 O O . ASN A 1 102 ? -16.070 6.668 -2.869 1.00 98.44 102 ASN A O 1
ATOM 866 N N . LEU A 1 103 ? -15.300 6.082 -4.888 1.00 98.56 103 LEU A N 1
ATOM 867 C CA . LEU A 1 103 ? -16.024 4.807 -4.921 1.00 98.56 103 LEU A CA 1
ATOM 868 C C . LEU A 1 103 ? -15.610 3.879 -3.766 1.00 98.56 103 LEU A C 1
ATOM 870 O O . LEU A 1 103 ? -16.477 3.279 -3.131 1.00 98.56 103 LEU A O 1
ATOM 874 N N . ILE A 1 104 ? -14.308 3.767 -3.488 1.00 98.12 104 ILE A N 1
ATOM 875 C CA . ILE A 1 104 ? -13.785 2.967 -2.373 1.00 98.12 104 ILE A CA 1
ATOM 876 C C . ILE A 1 104 ? -14.280 3.531 -1.037 1.00 98.12 104 ILE A C 1
ATOM 878 O O . ILE A 1 104 ? -14.848 2.778 -0.248 1.00 98.12 104 ILE A O 1
ATOM 882 N N . LYS A 1 105 ? -14.135 4.841 -0.797 1.00 97.75 105 LYS A N 1
ATOM 883 C CA . LYS A 1 105 ? -14.603 5.488 0.441 1.00 97.75 105 LYS A CA 1
ATOM 884 C C . LYS A 1 105 ? -16.098 5.273 0.669 1.00 97.75 105 LYS A C 1
ATOM 886 O O . LYS A 1 105 ? -16.468 4.751 1.714 1.00 97.75 105 LYS A O 1
ATOM 891 N N . ASN A 1 106 ? -16.932 5.539 -0.337 1.00 98.12 106 ASN A N 1
ATOM 892 C CA . ASN A 1 106 ? -18.383 5.346 -0.245 1.00 98.12 106 ASN A CA 1
ATOM 893 C C . ASN A 1 106 ? -18.749 3.888 0.080 1.00 98.12 106 ASN A C 1
ATOM 895 O O . ASN A 1 106 ? -19.715 3.625 0.794 1.00 98.12 106 ASN A O 1
ATOM 899 N N . ARG A 1 107 ? -17.976 2.921 -0.436 1.00 97.38 107 ARG A N 1
ATOM 900 C CA . ARG A 1 107 ? -18.184 1.503 -0.131 1.00 97.38 107 ARG A CA 1
ATOM 901 C C . ARG A 1 107 ? -17.841 1.174 1.324 1.00 97.38 107 ARG A C 1
ATOM 903 O O . ARG A 1 107 ? -18.583 0.434 1.963 1.00 97.38 107 ARG A O 1
ATOM 910 N N . PHE A 1 108 ? -16.749 1.720 1.853 1.00 96.00 108 PHE A N 1
ATOM 911 C CA . PHE A 1 108 ? -16.414 1.5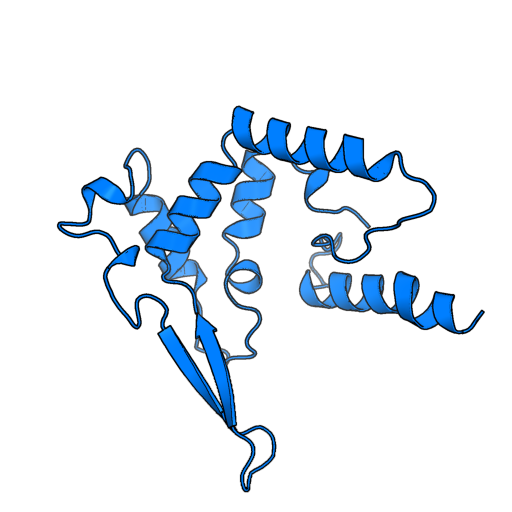63 3.270 1.00 96.00 108 PHE A CA 1
ATOM 912 C C . PHE A 1 108 ? -17.435 2.250 4.183 1.00 96.00 108 PHE A C 1
ATOM 914 O O . PHE A 1 108 ? -17.829 1.651 5.179 1.00 96.00 108 PHE A O 1
ATOM 921 N N . GLU A 1 109 ? -17.922 3.438 3.819 1.00 95.56 109 GLU A N 1
ATOM 922 C CA . GLU A 1 109 ? -18.993 4.131 4.549 1.00 95.56 109 GLU A CA 1
ATOM 923 C C . GLU A 1 109 ? -20.278 3.296 4.612 1.00 95.56 109 GLU A C 1
ATOM 925 O O . GLU A 1 109 ? -20.938 3.249 5.647 1.00 95.56 109 GLU A O 1
ATOM 930 N N . GLU A 1 110 ? -20.637 2.604 3.526 1.00 96.50 110 GLU A N 1
ATOM 931 C CA . GLU A 1 110 ? -21.767 1.672 3.510 1.00 96.50 110 GLU A CA 1
ATOM 932 C C . GLU A 1 110 ? -21.562 0.521 4.504 1.00 96.50 110 GLU A C 1
ATOM 934 O O . GLU A 1 110 ? -22.453 0.238 5.303 1.00 96.50 110 GLU A O 1
ATOM 939 N N . PHE A 1 111 ? -20.386 -0.112 4.488 1.00 94.44 111 PHE A N 1
ATOM 940 C CA . PHE A 1 111 ? -20.070 -1.233 5.377 1.00 94.44 111 PHE A CA 1
ATOM 941 C C . PHE A 1 111 ? -20.008 -0.827 6.851 1.00 94.44 111 PHE A C 1
ATOM 943 O O . PHE A 1 111 ? -20.416 -1.596 7.717 1.00 94.44 111 PHE A O 1
ATOM 950 N N . GLN A 1 112 ? -19.555 0.391 7.141 1.00 94.25 112 GLN A N 1
ATOM 951 C CA . GLN A 1 112 ? -19.465 0.930 8.499 1.00 94.25 112 GLN A CA 1
ATOM 952 C C . GLN A 1 112 ? -20.829 1.269 9.124 1.00 94.25 112 GLN A C 1
ATOM 954 O O . GLN A 1 112 ? -20.887 1.562 10.316 1.00 94.25 112 GLN A O 1
ATOM 959 N N . LYS A 1 113 ? -21.936 1.200 8.366 1.00 95.50 113 LYS A N 1
ATOM 960 C CA . LYS A 1 113 ? -23.296 1.333 8.925 1.00 95.50 113 LYS A CA 1
ATOM 961 C C . LYS A 1 113 ? -23.690 0.149 9.808 1.00 95.50 113 LYS A C 1
ATOM 963 O O . LYS A 1 113 ? -24.583 0.288 10.640 1.00 95.50 113 LYS A O 1
ATOM 968 N N . GLU A 1 114 ? -23.061 -1.010 9.622 1.00 95.94 114 GLU A N 1
ATOM 969 C CA . GLU A 1 114 ? -23.301 -2.186 10.453 1.00 95.94 114 GLU A CA 1
ATOM 970 C C . GLU A 1 114 ? -22.576 -2.046 11.798 1.00 95.94 114 GLU A C 1
ATOM 972 O O . GLU A 1 114 ? -21.388 -2.331 11.915 1.00 95.94 114 GLU A O 1
ATOM 977 N N . SER A 1 115 ? -23.302 -1.635 12.839 1.00 94.12 115 SER A N 1
ATOM 978 C CA . SER A 1 115 ? -22.726 -1.363 14.162 1.00 94.12 115 SER A CA 1
ATOM 979 C C . SER A 1 115 ? -22.208 -2.605 14.894 1.00 94.12 115 SER A C 1
ATOM 981 O O . SER A 1 115 ? -21.508 -2.471 15.894 1.00 94.12 115 SER A O 1
ATOM 983 N N . ARG A 1 116 ? -22.563 -3.816 14.445 1.00 94.19 116 ARG A N 1
ATOM 984 C CA . ARG A 1 116 ? -22.062 -5.073 15.027 1.00 94.19 116 ARG A CA 1
ATOM 985 C C . ARG A 1 116 ? -20.658 -5.435 14.542 1.00 94.19 116 ARG A C 1
ATOM 987 O O . ARG A 1 116 ? -20.052 -6.342 15.107 1.00 94.19 116 ARG A O 1
ATOM 994 N N . ILE A 1 117 ? -20.162 -4.785 13.487 1.00 91.50 117 ILE A N 1
ATOM 995 C CA . ILE A 1 117 ? -18.879 -5.104 12.859 1.00 91.50 117 ILE A CA 1
ATOM 996 C C . ILE A 1 117 ? -17.978 -3.874 12.904 1.00 91.50 117 ILE A C 1
ATOM 998 O O . ILE A 1 117 ? -18.298 -2.823 12.360 1.00 91.50 117 ILE A O 1
ATOM 1002 N N . GLU A 1 118 ? -16.799 -4.027 13.500 1.00 88.94 118 GLU A N 1
ATOM 1003 C CA . GLU A 1 118 ? -15.780 -2.982 13.537 1.00 88.94 118 GLU A CA 1
ATOM 1004 C C . GLU A 1 118 ? -14.531 -3.422 12.756 1.00 88.94 118 GLU A C 1
ATOM 1006 O O . GLU A 1 118 ? -14.012 -4.521 12.956 1.00 88.94 118 GLU A O 1
ATOM 1011 N N . CYS A 1 119 ? -14.019 -2.555 11.877 1.00 89.50 119 CYS A N 1
ATOM 1012 C CA . CYS A 1 119 ? -12.809 -2.820 11.096 1.00 89.50 119 CYS A CA 1
ATOM 1013 C C . CYS A 1 119 ? -11.603 -2.074 11.683 1.00 89.50 119 CYS A C 1
ATOM 1015 O O . CYS A 1 119 ? -11.425 -0.880 11.444 1.00 89.50 119 CYS A O 1
ATOM 1017 N N . HIS A 1 120 ? -10.746 -2.792 12.415 1.00 90.69 120 HIS A N 1
ATOM 1018 C CA . HIS A 1 120 ? -9.509 -2.246 13.008 1.00 90.69 120 HIS A CA 1
ATOM 1019 C C . HIS A 1 120 ? -8.243 -2.547 12.194 1.00 90.69 120 HIS A C 1
ATOM 1021 O O . HIS A 1 120 ? -7.134 -2.235 12.626 1.00 90.69 120 HIS A O 1
ATOM 1027 N N . SER A 1 121 ? -8.400 -3.148 11.012 1.00 89.88 121 SER A N 1
ATOM 1028 C CA . SER A 1 121 ? -7.305 -3.483 10.094 1.00 89.88 121 SER A CA 1
ATOM 1029 C C . SER A 1 121 ? -7.052 -2.422 9.021 1.00 89.88 121 SER A C 1
ATOM 1031 O O . SER A 1 121 ? -6.189 -2.626 8.169 1.00 89.88 121 SER A O 1
ATOM 1033 N N . LEU A 1 122 ? -7.803 -1.313 9.016 1.00 93.50 122 LEU A N 1
ATOM 1034 C CA . LEU A 1 122 ? -7.529 -0.204 8.101 1.00 93.50 122 LEU A CA 1
ATOM 1035 C C . LEU A 1 122 ? -6.125 0.359 8.371 1.00 93.50 122 LEU A C 1
ATOM 1037 O O . LEU A 1 122 ? -5.772 0.512 9.544 1.00 93.50 122 LEU A O 1
ATOM 1041 N N . PRO A 1 123 ? -5.348 0.695 7.321 1.00 93.88 123 PRO A N 1
ATOM 1042 C CA . PRO A 1 123 ? -4.064 1.357 7.486 1.00 93.88 123 PRO A CA 1
ATOM 1043 C C . PRO A 1 123 ? -4.213 2.660 8.269 1.00 93.88 123 PRO A C 1
ATOM 1045 O O . PRO A 1 123 ? -4.963 3.565 7.883 1.00 93.88 123 PRO A O 1
ATOM 1048 N N . VAL A 1 124 ? -3.494 2.731 9.380 1.00 93.44 124 VAL A N 1
ATOM 1049 C CA . VAL A 1 124 ? -3.417 3.897 10.251 1.00 93.44 124 VAL A CA 1
ATOM 1050 C C . VAL A 1 124 ? -2.244 4.773 9.826 1.00 93.44 124 VAL A C 1
ATOM 1052 O O . VAL A 1 124 ? -1.184 4.284 9.428 1.00 93.44 124 VAL A O 1
ATOM 1055 N N . LEU A 1 125 ? -2.445 6.083 9.920 1.00 91.88 125 LEU A N 1
ATOM 1056 C CA . LEU A 1 125 ? -1.395 7.070 9.741 1.00 91.88 125 LEU A CA 1
ATOM 1057 C C . LEU A 1 125 ? -0.809 7.456 11.093 1.00 91.88 125 LEU A C 1
ATOM 1059 O O . LEU A 1 125 ? -1.535 7.709 12.058 1.00 91.88 125 LEU A O 1
ATOM 1063 N N . SER A 1 126 ? 0.513 7.551 11.150 1.00 89.31 126 SER A N 1
ATOM 1064 C CA . SER A 1 126 ? 1.184 8.187 12.269 1.00 89.31 126 SER A CA 1
ATOM 1065 C C . SER A 1 126 ? 0.928 9.692 12.249 1.00 89.31 126 SER A C 1
ATOM 1067 O O . SER A 1 126 ? 1.153 10.374 11.252 1.00 89.31 126 SER A O 1
ATOM 1069 N N . GLU A 1 127 ? 0.485 10.221 13.385 1.00 81.88 127 GLU A N 1
ATOM 1070 C CA . GLU A 1 127 ? 0.269 11.657 13.603 1.00 81.88 127 GLU A CA 1
ATOM 1071 C C . GLU A 1 127 ? 1.561 12.372 14.060 1.00 81.88 127 GLU A C 1
ATOM 1073 O O . GLU A 1 127 ? 1.557 13.576 14.302 1.00 81.88 127 GLU A O 1
ATOM 1078 N N . SER A 1 128 ? 2.680 11.647 14.203 1.00 81.25 128 SER A N 1
ATOM 1079 C CA . SER A 1 128 ? 3.965 12.186 14.662 1.00 81.25 128 SER A CA 1
ATOM 1080 C C . SER A 1 128 ? 5.120 11.702 13.794 1.00 81.25 128 SER A C 1
ATOM 1082 O O . SER A 1 128 ? 5.270 10.502 13.583 1.00 81.25 128 SER A O 1
ATOM 1084 N N . GLU A 1 129 ? 6.023 12.611 13.421 1.00 74.31 129 GLU A N 1
ATOM 1085 C CA . GLU A 1 129 ? 7.270 12.285 12.705 1.00 74.31 129 GLU A CA 1
ATOM 1086 C C . GLU A 1 129 ? 8.171 11.299 13.468 1.00 74.31 129 GLU A C 1
ATOM 1088 O O . GLU A 1 129 ? 8.979 10.592 12.876 1.00 74.31 129 GLU A O 1
ATOM 1093 N N . LYS A 1 130 ? 8.026 11.214 14.797 1.00 78.12 130 LYS A N 1
ATOM 1094 C CA . LYS A 1 130 ? 8.831 10.320 15.644 1.00 78.12 130 LYS A CA 1
ATOM 1095 C C . LYS A 1 130 ? 8.345 8.869 15.636 1.00 78.12 130 LYS A C 1
ATOM 1097 O O . LYS A 1 130 ? 9.028 8.005 16.182 1.00 78.12 130 LYS A O 1
ATOM 1102 N N . ARG A 1 131 ? 7.151 8.591 15.105 1.00 83.31 131 ARG A N 1
ATOM 1103 C CA . ARG A 1 131 ? 6.557 7.247 15.077 1.00 83.31 131 ARG A CA 1
ATOM 1104 C C . ARG A 1 131 ? 6.288 6.841 13.636 1.00 83.31 131 ARG A C 1
ATOM 1106 O O . ARG A 1 131 ? 5.727 7.616 12.874 1.00 83.31 131 ARG A O 1
ATOM 1113 N N . SER A 1 132 ? 6.651 5.614 13.278 1.00 88.69 132 SER A N 1
ATOM 1114 C CA . SER A 1 132 ? 6.304 5.053 11.972 1.00 88.69 132 SER A CA 1
ATOM 1115 C C . SER A 1 132 ? 4.830 4.649 11.918 1.00 88.69 132 SER A C 1
ATOM 1117 O O . SER A 1 132 ? 4.220 4.330 12.946 1.00 88.69 132 SER A O 1
ATOM 1119 N N . ASP A 1 133 ? 4.273 4.588 10.708 1.00 90.31 133 ASP A N 1
ATOM 1120 C CA . ASP A 1 133 ? 2.919 4.066 10.482 1.00 90.31 133 ASP A CA 1
ATOM 1121 C C . ASP A 1 133 ? 2.787 2.616 10.971 1.00 90.31 133 ASP A C 1
ATOM 1123 O O . ASP A 1 133 ? 1.788 2.264 11.591 1.00 90.31 133 ASP A O 1
ATOM 1127 N N . LYS A 1 134 ? 3.833 1.788 10.798 1.00 90.12 134 LYS A N 1
ATOM 1128 C CA . LYS A 1 134 ? 3.889 0.409 11.325 1.00 90.12 134 LYS A CA 1
ATOM 1129 C C . LYS A 1 134 ? 3.696 0.387 12.845 1.00 90.12 134 LYS A C 1
ATOM 1131 O O . LYS A 1 134 ? 2.887 -0.388 13.348 1.00 90.12 134 LYS A O 1
ATOM 1136 N N . SER A 1 135 ? 4.379 1.266 13.579 1.00 90.75 135 SER A N 1
ATOM 1137 C CA . SER A 1 135 ? 4.218 1.375 15.034 1.00 90.75 135 SER A CA 1
ATOM 1138 C C . SER A 1 135 ? 2.826 1.873 15.431 1.00 90.75 135 SER A C 1
ATOM 1140 O O . SER A 1 135 ? 2.248 1.365 16.391 1.00 90.75 135 SER A O 1
ATOM 1142 N N . ALA A 1 136 ? 2.263 2.835 14.691 1.00 92.81 136 ALA A N 1
ATOM 1143 C CA . ALA A 1 136 ? 0.895 3.308 14.910 1.00 92.81 136 ALA A CA 1
ATOM 1144 C C . ALA A 1 136 ? -0.138 2.191 14.668 1.00 92.81 136 ALA A C 1
ATOM 1146 O O . ALA A 1 136 ? -1.055 2.023 15.471 1.00 92.81 136 ALA A O 1
ATOM 1147 N N . GLN A 1 137 ? 0.059 1.379 13.627 1.00 93.19 137 GLN A N 1
ATOM 1148 C CA . GLN A 1 137 ? -0.781 0.227 13.309 1.00 93.19 137 GLN A CA 1
ATOM 1149 C C . GLN A 1 137 ? -0.737 -0.841 14.409 1.00 93.19 137 GLN A C 1
ATOM 1151 O O . GLN A 1 137 ? -1.787 -1.331 14.823 1.00 93.19 137 GLN A O 1
ATOM 1156 N N . ILE A 1 138 ? 0.461 -1.184 14.902 1.00 92.81 138 ILE A N 1
ATOM 1157 C CA . ILE A 1 138 ? 0.640 -2.151 15.999 1.00 92.81 138 ILE A CA 1
ATOM 1158 C C . ILE A 1 138 ? -0.080 -1.657 17.255 1.00 92.81 138 ILE A C 1
ATOM 1160 O O . ILE A 1 138 ? -0.824 -2.414 17.876 1.00 92.81 138 ILE A O 1
ATOM 1164 N N . LEU A 1 139 ? 0.091 -0.377 17.601 1.00 92.81 139 LEU A N 1
ATOM 1165 C CA . LEU A 1 139 ? -0.577 0.217 18.755 1.00 92.81 139 LEU A CA 1
ATOM 1166 C C . LEU A 1 139 ? -2.103 0.206 18.596 1.00 92.81 139 LEU A C 1
ATOM 1168 O O . LEU A 1 139 ? -2.802 -0.150 19.542 1.00 92.81 139 LEU A O 1
ATOM 1172 N N . ASN A 1 140 ? -2.620 0.551 17.411 1.00 93.06 140 ASN A N 1
ATOM 1173 C CA . ASN A 1 140 ? -4.056 0.508 17.140 1.00 93.06 140 ASN A CA 1
ATOM 1174 C C . ASN A 1 140 ? -4.616 -0.903 17.334 1.00 93.06 140 ASN A C 1
ATOM 1176 O O . ASN A 1 140 ? -5.623 -1.077 18.015 1.00 93.06 140 ASN A O 1
ATOM 1180 N N . TRP A 1 141 ? -3.954 -1.909 16.760 1.00 93.81 141 TRP A N 1
ATOM 1181 C CA . TRP A 1 141 ? -4.392 -3.296 16.868 1.00 93.81 141 TRP A CA 1
ATOM 1182 C C . TRP A 1 141 ? -4.356 -3.789 18.319 1.00 93.81 141 TRP A C 1
ATOM 1184 O O . TRP A 1 141 ? -5.343 -4.342 18.799 1.00 93.81 141 TRP A O 1
ATOM 1194 N N . TRP A 1 142 ? -3.280 -3.497 19.051 1.00 94.12 142 TRP A N 1
ATOM 1195 C CA . TRP A 1 142 ? -3.167 -3.833 20.470 1.00 94.12 142 TRP A CA 1
ATOM 1196 C C . TRP A 1 142 ? -4.312 -3.229 21.301 1.00 94.12 142 TRP A C 1
ATOM 1198 O O . TRP A 1 142 ? -5.000 -3.939 22.031 1.00 94.12 142 TRP A O 1
ATOM 1208 N N . GLN A 1 143 ? -4.585 -1.928 21.145 1.00 93.00 143 GLN A N 1
ATOM 1209 C CA . GLN A 1 143 ? -5.640 -1.238 21.901 1.00 93.00 143 GLN A CA 1
ATOM 1210 C C . GLN A 1 143 ? -7.051 -1.693 21.512 1.00 93.00 143 GLN A C 1
ATOM 1212 O O . GLN A 1 143 ? -7.926 -1.847 22.363 1.00 93.00 143 GLN A O 1
ATOM 1217 N N . ARG A 1 144 ? -7.309 -1.851 20.210 1.00 93.19 144 ARG A N 1
ATOM 1218 C CA . ARG A 1 144 ? -8.662 -2.081 19.690 1.00 93.19 144 ARG A CA 1
ATOM 1219 C C . ARG A 1 144 ? -9.063 -3.546 19.649 1.00 93.19 144 ARG A C 1
ATOM 1221 O O . ARG A 1 144 ? -10.260 -3.815 19.687 1.00 93.19 144 ARG A O 1
ATOM 1228 N N . VAL A 1 145 ? -8.097 -4.457 19.566 1.00 92.69 145 VAL A N 1
ATOM 1229 C CA . VAL A 1 145 ? -8.337 -5.899 19.478 1.00 92.69 145 VAL A CA 1
ATOM 1230 C C . VAL A 1 145 ? -7.904 -6.581 20.766 1.00 92.69 145 VAL A C 1
ATOM 1232 O O . VAL A 1 145 ? -8.764 -7.088 21.480 1.00 92.69 145 VAL A O 1
ATOM 1235 N N . GLU A 1 146 ? -6.614 -6.565 21.110 1.00 93.56 146 GLU A N 1
ATOM 1236 C CA . GLU A 1 146 ? -6.124 -7.346 22.256 1.00 93.56 146 GLU A CA 1
ATOM 1237 C C . GLU A 1 146 ? -6.704 -6.861 23.585 1.00 93.56 146 GLU A C 1
ATOM 1239 O O . GLU A 1 146 ? -7.318 -7.646 24.303 1.00 93.56 146 GLU A O 1
ATOM 1244 N N . GLN A 1 147 ? -6.583 -5.567 23.900 1.00 93.62 147 GLN A N 1
ATOM 1245 C CA . GLN A 1 147 ? -7.061 -5.046 25.185 1.00 93.62 147 GLN A CA 1
ATOM 1246 C C . GLN A 1 147 ? -8.575 -5.209 25.360 1.00 93.62 147 GLN A C 1
ATOM 1248 O O . GLN A 1 147 ? -9.032 -5.566 26.442 1.00 93.62 147 GLN A O 1
ATOM 1253 N N . ARG A 1 148 ? -9.356 -4.983 24.298 1.00 92.31 148 ARG A N 1
ATOM 1254 C CA . ARG A 1 148 ? -10.820 -5.135 24.330 1.00 92.31 148 ARG A CA 1
ATOM 1255 C C . ARG A 1 148 ? -11.289 -6.585 24.375 1.00 92.31 148 ARG A C 1
ATOM 1257 O O . ARG A 1 148 ? -12.445 -6.801 24.692 1.00 92.31 148 ARG A O 1
ATOM 1264 N N . SER A 1 149 ? -10.429 -7.551 24.051 1.00 89.12 149 SER A N 1
ATOM 1265 C CA . SER A 1 149 ? -10.765 -8.980 24.140 1.00 89.12 149 SER A CA 1
ATOM 1266 C C . SER A 1 149 ? -10.583 -9.548 25.550 1.00 89.12 149 SER A C 1
ATOM 1268 O O . SER A 1 149 ? -11.018 -10.663 25.819 1.00 89.12 149 SER A O 1
ATOM 1270 N N . ILE A 1 150 ? -9.896 -8.815 26.432 1.00 90.81 150 ILE A N 1
ATOM 1271 C CA . ILE A 1 150 ? -9.633 -9.221 27.822 1.00 90.81 150 ILE A CA 1
ATOM 1272 C C . ILE A 1 150 ? -10.746 -8.738 28.769 1.00 90.81 150 ILE A C 1
ATOM 1274 O O . ILE A 1 150 ? -10.923 -9.317 29.840 1.00 90.81 150 ILE A O 1
ATOM 1278 N N . VAL A 1 151 ? -11.467 -7.680 28.385 1.00 63.34 151 VAL A N 1
ATOM 1279 C CA . VAL A 1 151 ? -12.555 -7.051 29.156 1.00 63.34 151 VAL A CA 1
ATOM 1280 C C . VAL A 1 151 ? -13.899 -7.603 28.705 1.00 63.34 151 VAL A C 1
ATOM 1282 O O . VAL A 1 151 ? -14.720 -7.912 29.594 1.00 63.34 151 VAL A O 1
#